Protein AF-A0A0F9Q110-F1 (afdb_monomer)

Secondary structure (DSSP, 8-state):
----PPP------TTS-GGGG---SB--HHHHHHTT-SEEEEEEEEEEEEEEEEETTEEEEEEEEEEB-TTSSB-SPBEE--SHHHHHHHHHHH--SSHHHHTT-EEEEEEEEETTEEEEEE-SSPPPP---

pLDDT: mean 81.23, std 16.57, range [41.16, 95.94]

Sequence (132 aa):
MNTNPEPKTRSLDESRSLDSLFPSRFLKADHLIAWKITDLTVTIAKLVEEEVQPRPNQMEWKTVIYFHARDNGIHPQGYLLSAKIDKDALKSATGAQTIAQLIGSRIIIQLDTFRGKAVLRIRPTPPPEEEK

Radius of gyration: 18.54 Å; Cα contacts (8 Å, |Δi|>4): 193; chains: 1; bounding box: 59×41×45 Å

Organism: NCBI:txid412755

Structure (mmCIF, N/CA/C/O backbone):
data_AF-A0A0F9Q110-F1
#
_entry.id   AF-A0A0F9Q110-F1
#
loop_
_atom_site.group_PDB
_atom_site.id
_atom_site.type_symbol
_atom_site.label_atom_id
_atom_site.label_alt_id
_atom_site.label_comp_id
_atom_site.label_asym_id
_atom_site.label_entity_id
_atom_site.label_seq_id
_atom_site.pdbx_PDB_ins_code
_atom_site.Cartn_x
_atom_site.Cartn_y
_atom_site.Cartn_z
_atom_site.occupancy
_atom_site.B_iso_or_equiv
_atom_site.auth_seq_id
_atom_site.auth_comp_id
_atom_site.auth_asym_id
_atom_site.auth_atom_id
_atom_site.pdbx_PDB_model_num
ATOM 1 N N . MET A 1 1 ? 46.578 -28.863 1.757 1.00 46.44 1 MET A N 1
ATOM 2 C CA . MET A 1 1 ? 46.246 -27.956 0.638 1.00 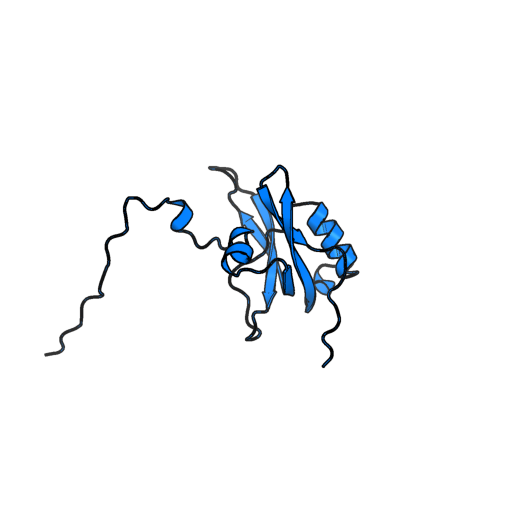46.44 1 MET A CA 1
ATOM 3 C C . MET A 1 1 ? 44.735 -27.805 0.627 1.00 46.44 1 MET A C 1
ATOM 5 O O . MET A 1 1 ? 44.050 -28.806 0.469 1.00 46.44 1 MET A O 1
ATOM 9 N N . ASN A 1 2 ? 44.231 -26.607 0.931 1.00 41.19 2 ASN A N 1
ATOM 10 C CA . ASN A 1 2 ? 42.798 -26.326 1.029 1.00 41.19 2 ASN A CA 1
ATOM 11 C C . ASN A 1 2 ? 42.169 -26.318 -0.368 1.00 41.19 2 ASN A C 1
ATOM 13 O O . ASN A 1 2 ? 42.509 -25.473 -1.191 1.00 41.19 2 ASN A O 1
ATOM 17 N N . THR A 1 3 ? 41.244 -27.238 -0.622 1.00 51.47 3 THR A N 1
ATOM 18 C CA . THR A 1 3 ? 40.323 -27.174 -1.758 1.00 51.47 3 THR A CA 1
ATOM 19 C C . THR A 1 3 ? 39.254 -26.138 -1.437 1.00 51.47 3 THR A C 1
ATOM 21 O O . THR A 1 3 ? 38.403 -26.378 -0.581 1.00 51.47 3 THR A O 1
ATOM 24 N N . ASN A 1 4 ? 39.305 -24.979 -2.089 1.00 52.47 4 ASN A N 1
ATOM 25 C CA . ASN A 1 4 ? 38.201 -24.026 -2.050 1.00 52.47 4 ASN A CA 1
ATOM 26 C C . ASN A 1 4 ? 37.108 -24.580 -2.985 1.00 52.47 4 ASN A C 1
ATOM 28 O O . ASN A 1 4 ? 37.393 -24.736 -4.174 1.00 52.47 4 ASN A O 1
ATOM 32 N N . PRO A 1 5 ? 35.912 -24.966 -2.505 1.00 55.75 5 PRO A N 1
ATOM 33 C CA . PRO A 1 5 ? 34.881 -25.471 -3.399 1.00 55.75 5 PRO A CA 1
ATOM 34 C C . PRO A 1 5 ? 34.371 -24.316 -4.265 1.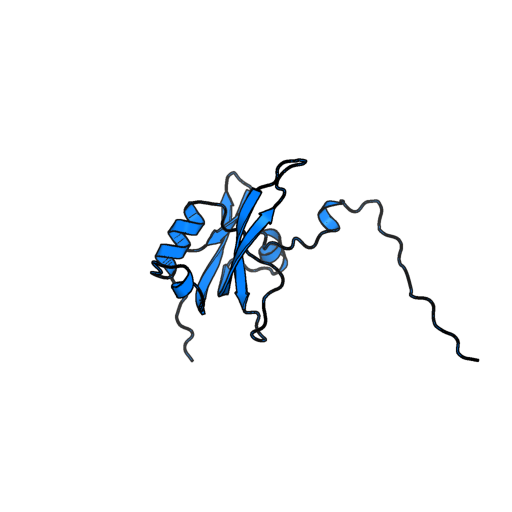00 55.75 5 PRO A C 1
ATOM 36 O O . PRO A 1 5 ? 33.905 -23.304 -3.740 1.00 55.75 5 PRO A O 1
ATOM 39 N N . GLU A 1 6 ? 34.471 -24.459 -5.587 1.00 62.44 6 GLU A N 1
ATOM 40 C CA . GLU A 1 6 ? 33.856 -23.513 -6.517 1.00 62.44 6 GLU A CA 1
ATOM 41 C C . GLU A 1 6 ? 32.347 -23.404 -6.237 1.00 62.44 6 GLU A C 1
ATOM 43 O O . GLU A 1 6 ? 31.685 -24.411 -5.940 1.00 62.44 6 GLU A O 1
ATOM 48 N N . PRO A 1 7 ? 31.773 -22.191 -6.311 1.00 45.31 7 PRO A N 1
ATOM 49 C CA . PRO A 1 7 ? 30.350 -22.006 -6.102 1.00 45.31 7 PRO A CA 1
ATOM 50 C C . 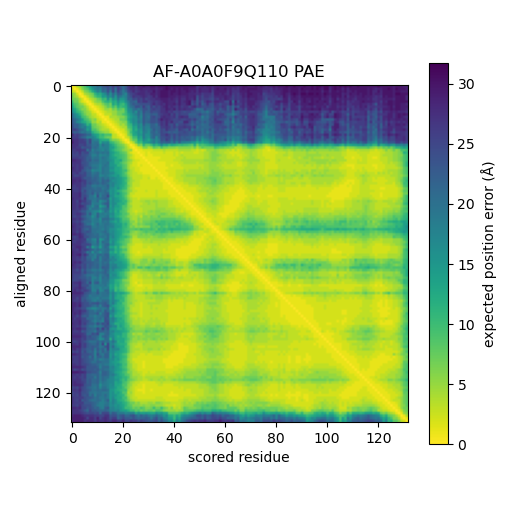PRO A 1 7 ? 29.574 -22.757 -7.188 1.00 45.31 7 PRO A C 1
ATOM 52 O O . PRO A 1 7 ? 29.752 -22.520 -8.380 1.00 45.31 7 PRO A O 1
ATOM 55 N N . LYS A 1 8 ? 28.679 -23.660 -6.775 1.00 46.94 8 LYS A N 1
ATOM 56 C CA . LYS A 1 8 ? 27.771 -24.353 -7.697 1.00 46.94 8 LYS A CA 1
ATOM 57 C C . LYS A 1 8 ? 26.873 -23.329 -8.392 1.00 46.94 8 LYS A C 1
ATOM 59 O O . LYS A 1 8 ? 26.002 -22.744 -7.750 1.00 46.94 8 LYS A O 1
ATOM 64 N N . THR A 1 9 ? 27.036 -23.159 -9.698 1.00 48.94 9 THR A N 1
ATOM 65 C CA . THR A 1 9 ? 26.105 -22.404 -10.542 1.00 48.94 9 THR A CA 1
ATOM 66 C C . THR A 1 9 ? 25.138 -23.358 -11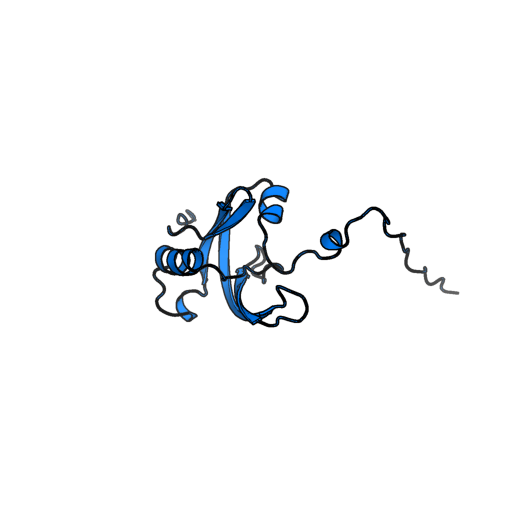.242 1.00 48.94 9 THR A C 1
ATOM 68 O O . THR A 1 9 ? 25.459 -24.510 -11.536 1.00 48.94 9 THR A O 1
ATOM 71 N N . ARG A 1 10 ? 23.902 -22.898 -11.460 1.00 46.69 10 ARG A N 1
ATOM 72 C CA . ARG A 1 10 ? 22.899 -23.590 -12.277 1.00 46.69 10 ARG A CA 1
ATOM 73 C C . ARG A 1 10 ? 22.555 -22.716 -13.470 1.00 46.69 10 ARG A C 1
ATOM 75 O O . ARG A 1 10 ? 22.388 -21.509 -13.308 1.00 46.69 10 ARG A O 1
ATOM 82 N N . SER A 1 11 ? 22.416 -23.344 -14.631 1.00 51.25 11 SER A N 1
ATOM 83 C CA . SER A 1 11 ? 21.921 -22.695 -15.840 1.00 51.25 11 SER A CA 1
ATOM 84 C C . SER A 1 11 ? 20.503 -22.179 -15.610 1.00 51.25 11 SER A C 1
ATOM 86 O O . SER A 1 11 ? 19.671 -22.867 -15.012 1.00 51.25 11 SER A O 1
ATOM 88 N N . LEU A 1 12 ? 20.247 -20.950 -16.050 1.00 49.09 12 LEU A N 1
ATOM 89 C CA . LEU A 1 12 ? 18.903 -20.390 -16.054 1.00 49.09 12 LEU A CA 1
ATOM 90 C C . LEU A 1 12 ? 18.093 -21.078 -17.156 1.00 49.09 12 LEU A C 1
ATOM 92 O O . LEU A 1 12 ? 18.602 -21.324 -18.243 1.00 49.09 12 LEU A O 1
ATOM 96 N N . ASP A 1 13 ? 16.844 -21.410 -16.846 1.00 59.03 13 ASP A N 1
ATOM 97 C CA . ASP A 1 13 ? 15.892 -21.947 -17.814 1.00 59.03 13 ASP A CA 1
ATOM 98 C C . ASP A 1 13 ? 15.533 -20.854 -18.830 1.00 59.03 13 ASP A C 1
ATOM 100 O O . ASP A 1 13 ? 14.966 -19.823 -18.466 1.00 59.03 13 ASP A O 1
ATOM 104 N N . GLU A 1 14 ? 15.892 -21.072 -20.095 1.00 58.72 14 GLU A N 1
ATOM 105 C CA . GLU A 1 14 ? 15.716 -20.115 -21.195 1.00 58.72 14 GLU A CA 1
ATOM 106 C C . GLU A 1 14 ? 14.243 -19.913 -21.588 1.00 58.72 14 GLU A C 1
ATOM 108 O O . GLU A 1 14 ? 13.905 -18.934 -22.251 1.00 58.72 14 GLU A O 1
ATOM 113 N N . SER A 1 15 ? 13.346 -20.801 -21.145 1.00 56.09 15 SER A N 1
ATOM 114 C CA . SER A 1 15 ? 11.897 -20.655 -21.336 1.00 56.09 15 SER A CA 1
ATOM 115 C C . SER A 1 15 ? 11.235 -19.750 -20.288 1.00 56.09 15 SER A C 1
ATOM 117 O O . SER A 1 15 ? 10.044 -19.435 -20.369 1.00 56.09 15 SER A O 1
ATOM 119 N N . ARG A 1 16 ? 12.001 -19.313 -19.283 1.00 44.22 16 ARG A N 1
ATOM 120 C CA . ARG A 1 16 ? 11.506 -18.525 -18.158 1.00 44.22 16 ARG A CA 1
ATOM 121 C C . ARG A 1 16 ? 11.362 -17.056 -18.567 1.00 44.22 16 ARG A C 1
ATOM 123 O O . ARG A 1 16 ? 12.329 -16.423 -18.979 1.00 44.22 16 ARG A O 1
ATOM 130 N N . SER A 1 17 ? 10.160 -16.490 -18.415 1.00 45.34 17 SER A N 1
ATOM 131 C CA . SER A 1 17 ? 9.918 -15.067 -18.710 1.00 45.34 17 SER A CA 1
ATOM 132 C C . SER A 1 17 ? 10.866 -14.165 -17.905 1.00 45.34 17 SER A C 1
ATOM 134 O O . SER A 1 17 ? 11.094 -14.417 -16.719 1.00 45.34 17 SER A O 1
ATOM 136 N N . LEU A 1 18 ? 11.360 -13.080 -18.511 1.00 47.84 18 LEU A N 1
ATOM 137 C CA . LEU A 1 18 ? 12.142 -12.040 -17.827 1.00 47.84 18 LEU A CA 1
ATOM 138 C C . LEU A 1 18 ? 11.377 -11.422 -16.639 1.00 47.84 18 LEU A C 1
ATOM 140 O O . LEU A 1 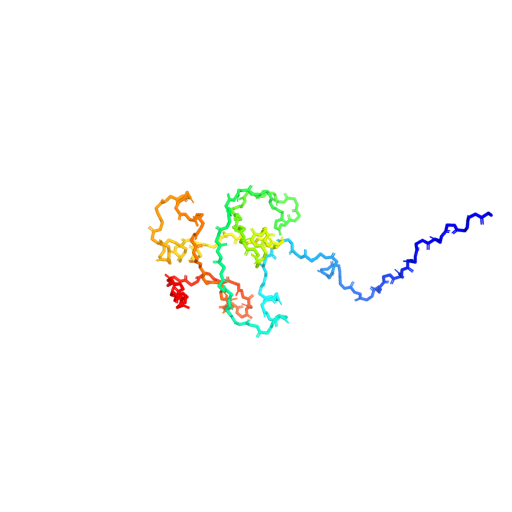18 ? 11.993 -11.022 -15.653 1.00 47.84 18 LEU A O 1
ATOM 144 N N . ASP A 1 19 ? 10.039 -11.434 -16.671 1.00 42.00 19 ASP A N 1
ATOM 145 C CA . ASP A 1 19 ? 9.187 -10.995 -15.554 1.00 42.00 19 ASP A CA 1
ATOM 146 C C . ASP A 1 19 ? 9.338 -11.879 -14.303 1.00 42.00 19 ASP A C 1
ATOM 148 O O . ASP A 1 19 ? 9.059 -11.446 -13.186 1.00 42.00 19 ASP A O 1
ATOM 152 N N . SER A 1 20 ? 9.825 -13.111 -14.481 1.00 44.53 20 SER A N 1
ATOM 153 C CA . SER A 1 20 ? 10.101 -14.080 -13.412 1.00 44.53 20 SER A CA 1
ATOM 154 C C . SER A 1 20 ? 11.451 -13.848 -12.718 1.00 44.53 20 SER A C 1
ATOM 156 O O . SER A 1 20 ? 11.745 -14.533 -11.737 1.00 44.53 20 SER A O 1
ATOM 158 N N . LEU A 1 21 ? 12.291 -12.935 -13.229 1.00 41.84 21 LEU A N 1
ATOM 159 C CA . LEU A 1 21 ? 13.620 -12.628 -12.677 1.00 41.84 21 LEU A CA 1
ATOM 160 C C . LEU A 1 21 ? 13.594 -11.545 -11.592 1.00 41.84 21 LEU A C 1
ATOM 162 O O . LEU A 1 21 ? 14.580 -11.379 -10.877 1.00 41.84 21 LEU A O 1
ATOM 166 N N . PHE A 1 22 ? 12.476 -10.839 -11.424 1.00 46.53 22 PHE A N 1
ATOM 167 C CA . PHE A 1 22 ? 12.331 -9.818 -10.394 1.00 46.53 22 PHE A CA 1
ATOM 168 C C . PHE A 1 22 ? 11.301 -10.283 -9.362 1.00 46.53 22 PHE A C 1
ATOM 170 O O . PHE A 1 22 ? 10.102 -10.229 -9.650 1.00 46.53 22 PHE A O 1
ATOM 177 N N . PRO A 1 23 ? 11.691 -10.681 -8.135 1.00 54.06 23 PRO A N 1
ATOM 178 C CA . PRO A 1 23 ? 10.746 -10.616 -7.033 1.00 54.06 23 PRO A CA 1
ATOM 179 C C . PRO A 1 23 ? 10.424 -9.131 -6.886 1.00 54.06 23 PRO A C 1
ATOM 181 O O . PRO A 1 23 ? 11.238 -8.352 -6.402 1.00 54.06 23 PRO A O 1
ATOM 184 N N . SER A 1 24 ? 9.293 -8.707 -7.446 1.00 64.56 24 SER A N 1
ATOM 185 C CA . SER A 1 24 ? 8.867 -7.315 -7.425 1.00 64.56 24 SER A CA 1
ATOM 186 C C . SER A 1 24 ? 9.075 -6.745 -6.027 1.00 64.56 24 SER A C 1
ATOM 188 O O . SER A 1 24 ? 8.495 -7.250 -5.066 1.00 64.56 24 SER A O 1
ATOM 190 N N . ARG A 1 25 ? 9.866 -5.669 -5.919 1.00 76.69 25 ARG A N 1
ATOM 191 C CA . ARG A 1 25 ? 10.047 -4.936 -4.654 1.00 76.69 25 ARG A CA 1
ATOM 192 C C . ARG A 1 25 ? 8.723 -4.428 -4.084 1.00 76.69 25 ARG A C 1
ATOM 194 O O . ARG A 1 25 ? 8.642 -4.056 -2.922 1.00 76.69 25 ARG A O 1
ATOM 201 N N . PHE A 1 26 ? 7.695 -4.373 -4.927 1.00 87.00 26 PHE A N 1
ATOM 202 C CA . PHE A 1 26 ? 6.351 -4.006 -4.539 1.00 87.00 26 PHE A CA 1
ATOM 203 C C . PHE A 1 26 ? 5.458 -5.215 -4.348 1.00 87.00 26 PHE A C 1
ATOM 205 O O . PHE A 1 26 ? 5.493 -6.158 -5.142 1.00 87.00 26 PHE A O 1
ATOM 212 N N . LEU A 1 27 ? 4.596 -5.128 -3.343 1.00 88.50 27 LEU A N 1
ATOM 213 C CA . LEU A 1 27 ? 3.508 -6.051 -3.108 1.00 88.50 27 LEU A CA 1
ATOM 214 C C . LEU A 1 27 ? 2.554 -6.018 -4.316 1.00 88.50 27 LEU A C 1
ATOM 216 O O . LEU A 1 27 ? 2.162 -4.950 -4.785 1.00 88.50 27 LEU A O 1
ATOM 220 N N . LYS A 1 28 ? 2.203 -7.196 -4.831 1.00 89.81 28 LYS A N 1
ATOM 221 C CA . LYS A 1 28 ? 1.332 -7.421 -5.987 1.00 89.81 28 LYS A CA 1
ATOM 222 C C . LYS A 1 28 ? 0.241 -8.419 -5.606 1.00 89.81 28 LYS A C 1
ATOM 224 O O . LYS A 1 28 ? 0.416 -9.180 -4.656 1.00 89.81 28 LYS A O 1
ATOM 229 N N . ALA A 1 29 ? -0.847 -8.438 -6.373 1.00 89.06 29 ALA A N 1
ATOM 230 C CA . ALA A 1 29 ? -1.937 -9.398 -6.193 1.00 89.06 29 ALA A CA 1
ATOM 231 C C . ALA A 1 29 ? -1.427 -10.851 -6.204 1.00 89.06 29 ALA A C 1
ATOM 233 O O . ALA A 1 29 ? -1.783 -11.641 -5.333 1.00 89.06 29 ALA A O 1
ATOM 234 N N . ASP A 1 30 ? -0.491 -11.159 -7.102 1.00 86.69 30 ASP A N 1
ATOM 235 C CA . ASP A 1 30 ? 0.104 -12.492 -7.227 1.00 86.69 30 ASP A CA 1
ATOM 236 C C . ASP A 1 30 ? 0.774 -12.988 -5.938 1.00 86.69 30 ASP A C 1
ATOM 238 O O . ASP A 1 30 ? 0.804 -14.193 -5.702 1.00 86.69 30 ASP A O 1
ATOM 242 N N . HIS A 1 31 ? 1.266 -12.093 -5.068 1.00 88.44 31 HIS A N 1
ATOM 243 C CA . HIS A 1 31 ? 1.826 -12.500 -3.777 1.00 88.44 31 HIS A CA 1
ATOM 244 C C . HIS A 1 31 ? 0.747 -13.092 -2.864 1.00 88.44 31 HIS A C 1
ATOM 246 O O . HIS A 1 31 ? 0.927 -14.191 -2.348 1.00 88.44 31 HIS A O 1
ATOM 252 N N . LEU A 1 32 ? -0.395 -12.412 -2.711 1.00 89.19 32 LEU A N 1
ATOM 253 C CA . LEU A 1 32 ? -1.507 -12.900 -1.886 1.00 89.19 32 LEU A CA 1
ATOM 254 C C . LEU A 1 32 ? -2.105 -14.188 -2.472 1.00 89.19 32 LEU A C 1
ATOM 256 O O . LEU A 1 32 ? -2.365 -15.138 -1.734 1.00 89.19 32 LEU A O 1
ATOM 260 N N . ILE A 1 33 ? -2.229 -14.258 -3.802 1.00 88.00 33 ILE A N 1
ATOM 261 C CA . ILE A 1 33 ? -2.680 -15.463 -4.513 1.00 88.00 33 ILE A CA 1
ATOM 262 C C . ILE A 1 33 ? -1.727 -16.638 -4.245 1.00 88.00 33 ILE A C 1
ATOM 264 O O . ILE A 1 33 ? -2.181 -17.726 -3.891 1.00 88.00 33 ILE A O 1
ATOM 268 N N . ALA A 1 34 ? -0.411 -16.427 -4.352 1.00 86.75 34 ALA A N 1
ATOM 269 C CA . ALA A 1 34 ? 0.593 -17.456 -4.077 1.00 86.75 34 ALA A CA 1
ATOM 270 C C . ALA A 1 34 ? 0.575 -17.914 -2.609 1.00 86.75 34 ALA A C 1
ATOM 272 O O . ALA A 1 34 ? 0.761 -19.098 -2.326 1.00 86.75 34 ALA A O 1
ATOM 273 N N . TRP A 1 35 ? 0.307 -16.995 -1.678 1.00 86.88 35 TRP A N 1
ATOM 274 C CA . TRP A 1 35 ? 0.137 -17.294 -0.254 1.00 86.88 35 TRP A CA 1
ATOM 275 C C . TRP A 1 35 ? -1.232 -17.891 0.091 1.00 86.88 35 TRP A C 1
ATOM 277 O O . TRP A 1 35 ? -1.440 -18.290 1.234 1.00 86.88 35 TRP A O 1
ATOM 287 N N . LYS A 1 36 ? -2.145 -17.996 -0.886 1.00 90.81 36 LYS A N 1
ATOM 288 C CA . LYS A 1 36 ? -3.520 -18.494 -0.728 1.00 90.81 36 LYS A CA 1
ATOM 289 C C . LYS A 1 36 ? -4.330 -17.712 0.313 1.00 90.81 36 LYS A C 1
ATOM 291 O O . LYS A 1 36 ? -5.123 -18.299 1.047 1.00 90.81 36 LYS A O 1
ATOM 296 N N . ILE A 1 37 ? -4.142 -16.394 0.367 1.00 90.06 37 ILE A N 1
ATOM 297 C CA . ILE A 1 37 ? -4.907 -15.489 1.234 1.00 90.06 37 ILE A CA 1
ATOM 298 C C . ILE A 1 37 ? -5.613 -14.418 0.399 1.00 90.06 37 ILE A C 1
ATOM 300 O O . ILE A 1 37 ? -5.116 -14.003 -0.646 1.00 90.06 37 ILE A O 1
ATOM 304 N N . THR A 1 38 ? -6.773 -13.961 0.864 1.00 92.75 38 THR A N 1
ATOM 305 C CA . THR A 1 38 ? -7.532 -12.864 0.239 1.00 92.75 38 THR A CA 1
ATOM 306 C C . THR A 1 38 ? -7.230 -11.518 0.868 1.00 92.75 38 THR A C 1
ATOM 308 O O . THR A 1 38 ? -7.291 -10.498 0.189 1.00 92.75 38 THR A O 1
ATOM 311 N N . ASP A 1 39 ? -6.869 -11.527 2.147 1.00 93.44 39 ASP A N 1
ATOM 312 C CA . ASP A 1 39 ? -6.669 -10.346 2.968 1.00 93.44 39 ASP A CA 1
ATOM 313 C C . ASP A 1 39 ? -5.363 -10.486 3.751 1.00 93.44 39 ASP A C 1
ATOM 315 O O . ASP A 1 39 ? -5.007 -11.563 4.234 1.00 93.44 39 ASP A O 1
ATOM 319 N N . LEU A 1 40 ? -4.652 -9.375 3.881 1.00 91.94 40 LEU A N 1
ATOM 320 C CA . LEU A 1 40 ? -3.406 -9.254 4.613 1.00 91.94 40 LEU A CA 1
ATOM 321 C C . LEU A 1 40 ? -3.513 -8.048 5.548 1.00 91.94 40 LEU A C 1
ATOM 323 O O . LEU A 1 40 ? -3.497 -6.898 5.105 1.00 91.94 40 LEU A O 1
ATOM 327 N N . THR A 1 41 ? -3.601 -8.314 6.847 1.00 93.50 41 THR A N 1
ATOM 328 C CA . THR A 1 41 ? -3.505 -7.273 7.873 1.00 93.50 41 THR A CA 1
ATOM 329 C C . THR A 1 41 ? -2.040 -6.937 8.115 1.00 93.50 41 THR A C 1
ATOM 331 O O . THR A 1 41 ? -1.229 -7.827 8.371 1.00 93.50 41 THR A O 1
ATOM 334 N N . VAL A 1 42 ? -1.698 -5.654 8.045 1.00 93.25 42 VAL A N 1
ATOM 335 C CA . VAL A 1 42 ? -0.328 -5.155 8.213 1.00 93.25 42 VAL A CA 1
ATOM 336 C C . VAL A 1 42 ? -0.301 -3.927 9.106 1.00 93.25 42 VAL A C 1
ATOM 338 O O . VAL A 1 42 ? -1.246 -3.139 9.121 1.00 93.25 42 VAL A O 1
ATOM 341 N N . THR A 1 43 ? 0.816 -3.731 9.800 1.00 94.94 43 THR A N 1
ATOM 342 C CA . THR A 1 43 ? 1.115 -2.494 10.529 1.00 94.94 43 THR A CA 1
ATOM 343 C C . THR A 1 43 ? 2.067 -1.648 9.700 1.00 94.94 43 THR A C 1
ATOM 345 O O . THR A 1 43 ? 3.102 -2.141 9.248 1.00 94.94 43 THR A O 1
ATOM 348 N N . ILE A 1 44 ? 1.736 -0.377 9.493 1.00 94.44 44 ILE A N 1
ATOM 349 C CA . ILE A 1 44 ? 2.563 0.553 8.723 1.00 94.44 44 ILE A CA 1
ATOM 350 C C . ILE A 1 44 ? 3.831 0.886 9.514 1.00 94.44 44 ILE A C 1
ATOM 352 O O . ILE A 1 44 ? 3.756 1.438 10.607 1.00 94.44 44 ILE A O 1
ATOM 356 N N . ALA A 1 45 ? 4.995 0.599 8.939 1.00 92.50 45 ALA A N 1
ATOM 357 C CA . ALA A 1 45 ? 6.293 0.921 9.528 1.00 92.50 45 ALA A CA 1
ATOM 358 C C . ALA A 1 45 ? 6.790 2.306 9.097 1.00 92.50 45 ALA A C 1
ATOM 360 O O . ALA A 1 45 ? 7.303 3.074 9.906 1.00 92.50 45 ALA A O 1
ATOM 361 N N . LYS A 1 46 ? 6.658 2.637 7.807 1.00 91.75 46 LYS A N 1
ATOM 362 C CA . LYS A 1 46 ? 7.048 3.944 7.259 1.00 91.75 46 LYS A CA 1
ATOM 363 C C . LYS A 1 46 ? 6.372 4.216 5.922 1.00 91.75 46 LYS A C 1
ATOM 365 O O . LYS A 1 46 ? 5.965 3.290 5.221 1.00 91.75 46 LYS A O 1
ATOM 370 N N . LEU A 1 47 ? 6.324 5.491 5.551 1.00 92.31 47 LEU A N 1
ATOM 371 C CA . LEU A 1 47 ? 5.953 5.950 4.218 1.00 92.31 47 LEU A CA 1
ATOM 372 C C . LEU A 1 47 ? 7.113 6.754 3.639 1.00 92.31 47 LEU A C 1
ATOM 374 O O . LEU A 1 47 ? 7.699 7.577 4.340 1.00 92.31 47 LEU A O 1
ATOM 378 N N . VAL A 1 48 ? 7.439 6.511 2.376 1.00 91.31 48 VAL A N 1
ATOM 379 C CA . VAL A 1 48 ? 8.509 7.215 1.658 1.00 91.31 48 VAL A CA 1
ATOM 380 C C . VAL A 1 48 ? 8.061 7.528 0.236 1.00 91.31 48 VAL A C 1
ATOM 382 O O . VAL A 1 48 ? 7.171 6.866 -0.297 1.00 91.31 48 VAL A O 1
ATOM 385 N N . GLU A 1 49 ? 8.667 8.534 -0.381 1.00 90.19 49 GLU A N 1
ATOM 386 C CA . GLU A 1 49 ? 8.575 8.722 -1.826 1.00 90.19 49 GLU A CA 1
ATOM 387 C C . GLU A 1 49 ? 9.754 8.031 -2.494 1.00 90.19 49 GLU A C 1
ATOM 389 O O . GLU A 1 49 ? 10.892 8.134 -2.039 1.00 90.19 49 GLU A O 1
ATOM 394 N N . GLU A 1 50 ? 9.473 7.310 -3.570 1.00 88.19 50 GLU A N 1
ATOM 395 C CA . GLU A 1 50 ? 10.485 6.601 -4.332 1.00 88.19 50 GLU A CA 1
ATOM 396 C C . GLU A 1 50 ? 10.315 6.847 -5.818 1.00 88.19 50 GLU A C 1
ATOM 398 O O . GLU A 1 50 ? 9.195 6.878 -6.336 1.00 88.19 50 GLU A O 1
ATOM 403 N N . GLU A 1 51 ? 11.445 6.963 -6.505 1.00 86.88 51 GLU A N 1
ATOM 404 C CA . GLU A 1 51 ? 11.475 6.972 -7.955 1.00 86.88 51 GLU A CA 1
ATOM 405 C C . GLU A 1 51 ? 11.117 5.575 -8.483 1.00 86.88 51 GLU A C 1
ATOM 407 O O . GLU A 1 51 ? 11.641 4.537 -8.057 1.00 86.88 51 GLU A O 1
ATOM 412 N N . VAL A 1 52 ? 10.157 5.543 -9.399 1.00 84.25 52 VAL A N 1
ATOM 413 C CA . VAL A 1 52 ? 9.723 4.344 -10.104 1.00 84.25 52 VAL A CA 1
ATOM 414 C C . VAL A 1 52 ? 9.696 4.612 -11.596 1.00 84.25 52 VAL A C 1
ATOM 416 O O . VAL A 1 52 ? 9.365 5.706 -12.050 1.00 84.25 52 VAL A O 1
ATOM 419 N N . GLN A 1 53 ? 9.980 3.563 -12.359 1.00 82.50 53 GLN A N 1
ATOM 420 C CA . GLN A 1 53 ? 9.935 3.594 -13.809 1.00 82.50 53 GLN A CA 1
ATOM 421 C C . GLN A 1 53 ? 8.797 2.692 -14.308 1.00 82.50 53 GLN A C 1
ATOM 423 O O . GLN A 1 53 ? 9.025 1.517 -14.596 1.00 82.50 53 GLN A O 1
ATOM 428 N N . PRO A 1 54 ? 7.542 3.181 -14.375 1.00 74.56 54 PRO A N 1
ATOM 429 C CA . PRO A 1 54 ? 6.420 2.366 -14.839 1.00 74.56 54 PRO A CA 1
ATOM 430 C C . PRO A 1 54 ? 6.502 2.034 -16.335 1.00 74.56 54 PRO A C 1
ATOM 432 O O . PRO A 1 54 ? 5.874 1.076 -16.784 1.00 74.56 54 PRO A O 1
ATOM 435 N N . ARG A 1 55 ? 7.233 2.840 -17.116 1.00 76.06 55 ARG A N 1
ATOM 436 C CA . ARG A 1 55 ? 7.454 2.649 -18.554 1.00 76.06 55 ARG A CA 1
ATOM 437 C C . ARG A 1 55 ? 8.894 3.006 -18.919 1.00 76.06 55 ARG A C 1
ATOM 439 O O . ARG A 1 55 ? 9.481 3.854 -18.241 1.00 76.06 55 ARG A O 1
ATOM 446 N N . PRO A 1 56 ? 9.448 2.434 -20.004 1.00 81.69 56 PRO A N 1
ATOM 447 C CA . PRO A 1 56 ? 10.753 2.845 -20.509 1.00 81.69 56 PRO A CA 1
ATOM 448 C C . PRO A 1 56 ? 10.818 4.369 -20.662 1.00 81.69 56 PRO A C 1
ATOM 450 O O . PRO A 1 56 ? 9.921 4.974 -21.244 1.00 81.69 56 PRO A O 1
ATOM 453 N N . ASN A 1 57 ? 11.869 4.977 -20.111 1.00 82.06 57 ASN A N 1
ATOM 454 C CA . ASN A 1 57 ? 12.140 6.422 -20.151 1.00 82.06 57 ASN A CA 1
ATOM 455 C C . ASN A 1 57 ? 11.119 7.334 -19.440 1.00 82.06 57 ASN A C 1
ATOM 457 O O . ASN A 1 57 ? 11.158 8.546 -19.633 1.00 82.06 57 ASN A O 1
ATOM 461 N N . GLN A 1 58 ? 10.236 6.790 -18.599 1.00 81.56 58 GLN A N 1
ATOM 462 C CA . GLN A 1 58 ? 9.318 7.580 -17.777 1.00 81.56 58 GLN A CA 1
ATOM 463 C C . GLN A 1 58 ? 9.640 7.363 -16.301 1.00 81.56 58 GLN A C 1
ATOM 465 O O . GLN A 1 58 ? 9.286 6.324 -15.751 1.00 81.56 58 GLN A O 1
ATOM 470 N N . MET A 1 59 ? 10.311 8.335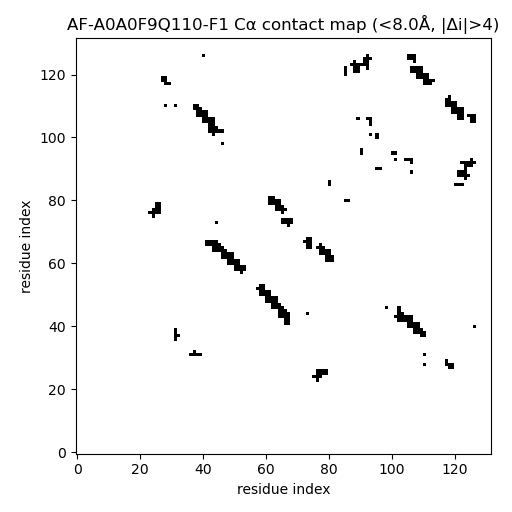 -15.679 1.00 84.44 59 MET A N 1
ATOM 471 C CA . MET A 1 59 ? 10.563 8.347 -14.236 1.00 84.44 59 MET A CA 1
ATOM 472 C C . MET A 1 59 ? 9.463 9.120 -13.516 1.00 84.44 59 MET A C 1
ATOM 474 O O . MET A 1 59 ? 9.076 10.210 -13.940 1.00 84.44 59 MET A O 1
ATOM 478 N N . GLU A 1 60 ? 8.956 8.558 -12.424 1.00 86.25 60 GLU A N 1
ATOM 479 C CA . GLU A 1 60 ? 7.950 9.195 -11.580 1.00 86.25 60 GLU A CA 1
ATOM 480 C C . GLU A 1 60 ? 8.250 8.950 -10.106 1.00 86.25 60 GLU A C 1
ATOM 482 O O . GLU A 1 60 ? 8.582 7.837 -9.711 1.00 86.25 60 GLU A O 1
ATOM 487 N N . TRP A 1 61 ? 8.040 9.964 -9.270 1.00 87.06 61 TRP A N 1
ATOM 488 C CA . TRP A 1 61 ? 8.038 9.793 -7.821 1.00 87.06 61 TRP A CA 1
ATOM 489 C C . TRP A 1 61 ? 6.677 9.269 -7.365 1.00 87.06 61 TRP A C 1
ATOM 491 O O . TRP A 1 61 ? 5.624 9.810 -7.727 1.00 87.06 61 TRP A O 1
ATOM 501 N N . LYS A 1 62 ? 6.678 8.186 -6.588 1.00 87.31 62 LYS A N 1
ATOM 502 C CA . LYS A 1 62 ? 5.470 7.585 -6.016 1.00 87.31 62 LYS A CA 1
ATOM 503 C C . LYS A 1 62 ? 5.634 7.358 -4.528 1.00 87.31 62 LYS A C 1
ATOM 505 O O . LYS A 1 62 ? 6.690 6.960 -4.055 1.00 87.31 62 LYS A O 1
ATOM 510 N N . THR A 1 63 ? 4.539 7.534 -3.803 1.00 90.06 63 THR A N 1
ATOM 511 C CA . THR A 1 63 ? 4.464 7.178 -2.389 1.00 90.06 63 THR A CA 1
ATOM 512 C C . THR A 1 63 ? 4.411 5.659 -2.226 1.00 90.06 63 THR A C 1
ATOM 514 O O . THR A 1 63 ? 3.592 4.983 -2.858 1.00 90.06 63 THR A O 1
ATOM 517 N N . VAL A 1 64 ? 5.253 5.130 -1.345 1.00 92.00 64 VAL A N 1
ATOM 518 C CA . VAL A 1 64 ? 5.361 3.710 -1.008 1.00 92.00 64 VAL A CA 1
ATOM 519 C C . VAL A 1 64 ? 5.155 3.538 0.493 1.00 92.00 64 VAL A C 1
ATOM 521 O O . VAL A 1 64 ? 5.746 4.260 1.297 1.00 92.00 64 VAL A O 1
ATOM 524 N N . ILE A 1 65 ? 4.320 2.572 0.870 1.00 94.00 65 ILE A N 1
ATOM 525 C CA . ILE A 1 65 ? 4.079 2.187 2.262 1.00 94.00 65 ILE A CA 1
ATOM 526 C C . I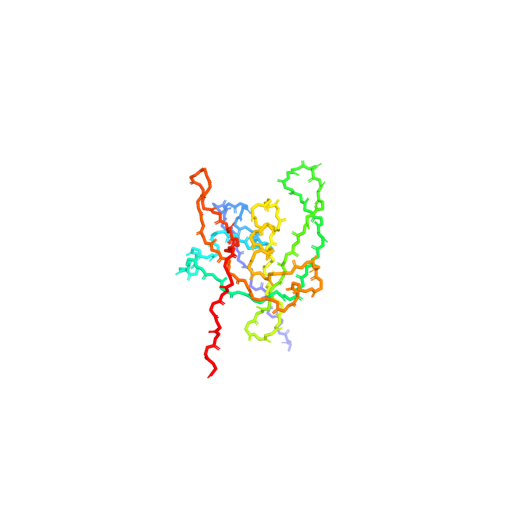LE A 1 65 ? 4.877 0.918 2.560 1.00 94.00 65 ILE A C 1
ATOM 528 O O . ILE A 1 65 ? 4.746 -0.074 1.847 1.00 94.00 65 ILE A O 1
ATOM 532 N N . TYR A 1 66 ? 5.679 0.938 3.618 1.00 93.88 66 TYR A N 1
ATOM 533 C CA . TYR A 1 66 ? 6.362 -0.241 4.144 1.00 93.88 66 TYR A CA 1
ATOM 534 C C . TYR A 1 66 ? 5.699 -0.715 5.429 1.00 93.88 66 TYR A C 1
ATOM 536 O O . TYR A 1 66 ? 5.149 0.085 6.189 1.00 93.88 66 TYR A O 1
ATOM 544 N N . PHE A 1 67 ? 5.801 -2.015 5.685 1.00 94.19 67 PHE A N 1
ATO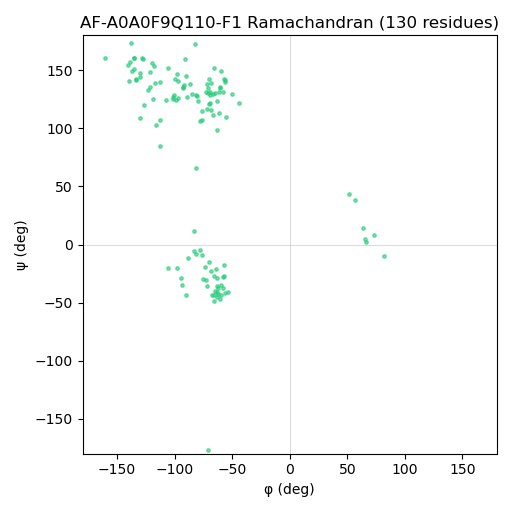M 545 C CA . PHE A 1 67 ? 5.101 -2.689 6.773 1.00 94.19 67 PHE A CA 1
ATOM 546 C C . PHE A 1 67 ? 6.066 -3.337 7.750 1.00 94.19 67 PHE A C 1
ATOM 548 O O . PHE A 1 67 ? 7.179 -3.698 7.363 1.00 94.19 67 PHE A O 1
ATOM 555 N N . HIS A 1 68 ? 5.618 -3.539 8.985 1.00 91.50 68 HIS A N 1
ATOM 556 C CA . HIS A 1 68 ? 6.309 -4.428 9.907 1.00 91.50 68 HIS A CA 1
ATOM 557 C C . HIS A 1 68 ? 6.126 -5.889 9.480 1.00 91.50 68 HIS A C 1
ATOM 559 O O . HIS A 1 68 ? 5.026 -6.326 9.137 1.00 91.50 68 HIS A O 1
ATOM 565 N N . ALA A 1 69 ? 7.221 -6.637 9.504 1.00 85.56 69 ALA A N 1
ATOM 566 C CA . ALA A 1 69 ? 7.233 -8.087 9.455 1.00 85.56 69 ALA A CA 1
ATOM 567 C C . ALA A 1 69 ? 6.971 -8.670 10.858 1.00 85.56 69 ALA A C 1
ATOM 569 O O . ALA A 1 69 ? 6.908 -7.948 11.854 1.00 85.56 69 ALA A O 1
ATOM 570 N N . ARG A 1 70 ? 6.804 -9.996 10.947 1.00 80.06 70 ARG A N 1
ATOM 571 C CA . ARG A 1 70 ? 6.499 -10.691 12.216 1.00 80.06 70 ARG A CA 1
ATOM 572 C C . ARG A 1 70 ? 7.600 -10.558 13.269 1.00 80.06 70 ARG A C 1
ATOM 574 O O . ARG A 1 70 ? 7.310 -10.591 14.455 1.00 80.06 70 ARG A O 1
ATOM 581 N N . ASP A 1 71 ? 8.844 -10.414 12.833 1.00 82.38 71 ASP A N 1
ATOM 582 C CA . ASP A 1 71 ? 10.019 -10.169 13.673 1.00 82.38 71 ASP A CA 1
ATOM 583 C C . ASP A 1 71 ? 10.188 -8.683 14.038 1.00 82.38 71 ASP A C 1
ATOM 585 O O . ASP A 1 71 ? 11.234 -8.276 14.537 1.00 82.38 71 ASP A O 1
ATOM 589 N N . ASN A 1 72 ? 9.162 -7.866 13.777 1.00 78.00 72 ASN A N 1
ATOM 590 C CA . ASN A 1 72 ? 9.157 -6.417 13.939 1.00 78.00 72 ASN A CA 1
ATOM 591 C C . ASN A 1 72 ? 10.107 -5.662 12.980 1.00 78.00 72 ASN A C 1
ATOM 593 O O . ASN A 1 72 ? 10.166 -4.430 13.023 1.00 78.00 72 ASN A O 1
ATOM 597 N N . GLY A 1 73 ? 10.804 -6.371 12.081 1.00 82.62 73 GLY A N 1
ATOM 598 C CA . GLY A 1 73 ? 11.598 -5.798 10.995 1.00 82.62 73 GLY A CA 1
ATOM 599 C C . GLY A 1 73 ? 10.729 -5.184 9.894 1.00 82.62 73 GLY A C 1
ATOM 600 O O . GLY A 1 73 ? 9.506 -5.155 9.995 1.00 82.62 73 GLY A O 1
ATOM 601 N N . ILE A 1 74 ? 11.341 -4.680 8.819 1.00 85.62 74 ILE A N 1
ATOM 602 C CA . ILE A 1 74 ? 10.593 -4.167 7.659 1.00 85.62 74 ILE A CA 1
ATOM 603 C C . ILE A 1 74 ? 10.342 -5.309 6.677 1.00 85.62 74 ILE A C 1
ATOM 605 O O . ILE A 1 74 ? 11.277 -5.972 6.230 1.00 85.62 74 ILE A O 1
ATOM 609 N N . HIS A 1 75 ? 9.079 -5.505 6.305 1.00 86.00 75 HIS A N 1
ATOM 610 C CA . HIS A 1 75 ? 8.702 -6.451 5.267 1.00 86.00 75 HIS A CA 1
ATOM 611 C C . HIS A 1 75 ? 9.360 -6.068 3.928 1.00 86.00 75 HIS A C 1
ATOM 613 O O . HIS A 1 75 ? 9.316 -4.894 3.545 1.00 86.00 75 HIS A O 1
ATOM 619 N N . PRO A 1 76 ? 9.950 -7.026 3.187 1.00 84.12 76 PRO A N 1
ATOM 620 C CA . PRO A 1 76 ? 10.772 -6.716 2.018 1.00 84.12 76 PRO A CA 1
ATOM 621 C C . PRO A 1 76 ? 9.983 -6.085 0.866 1.00 84.12 76 PRO A C 1
ATOM 623 O O . PRO A 1 76 ? 10.560 -5.335 0.081 1.00 84.12 76 PRO A O 1
ATOM 626 N N . GLN A 1 77 ? 8.680 -6.369 0.753 1.00 89.12 77 GLN A N 1
ATOM 627 C CA . GLN A 1 77 ? 7.826 -5.733 -0.250 1.00 89.12 77 GLN A CA 1
ATOM 628 C C . GLN A 1 77 ? 7.042 -4.539 0.305 1.00 89.12 77 GLN A C 1
ATOM 630 O O . GLN A 1 77 ? 6.281 -4.691 1.264 1.00 89.12 77 GLN A O 1
ATOM 635 N N . GLY A 1 78 ? 7.163 -3.386 -0.361 1.00 89.94 78 GLY A N 1
ATOM 636 C CA . GLY A 1 78 ? 6.361 -2.185 -0.099 1.00 89.94 78 GLY A CA 1
ATOM 637 C C . GLY A 1 78 ? 5.082 -2.122 -0.943 1.00 89.94 78 GLY A C 1
ATOM 638 O O . GLY A 1 78 ? 4.975 -2.757 -1.985 1.00 89.94 78 GLY A O 1
ATOM 639 N N . TYR A 1 79 ? 4.093 -1.337 -0.534 1.00 92.75 79 TYR A N 1
ATOM 640 C CA . TYR A 1 79 ? 2.859 -1.109 -1.290 1.00 92.75 79 TYR A CA 1
ATOM 641 C C . TYR A 1 79 ? 2.895 0.239 -2.007 1.00 92.75 79 TYR A C 1
ATOM 643 O O . TYR A 1 79 ? 3.076 1.280 -1.376 1.00 92.75 79 TYR A O 1
ATOM 651 N N . LEU A 1 80 ? 2.686 0.231 -3.325 1.00 92.12 80 LEU A N 1
ATOM 652 C CA . LEU A 1 80 ? 2.655 1.445 -4.138 1.00 92.12 80 LEU A CA 1
ATOM 653 C C . LEU A 1 80 ? 1.307 2.170 -3.980 1.00 92.12 80 LEU A C 1
ATOM 655 O O . LEU A 1 80 ? 0.302 1.771 -4.573 1.00 92.12 80 LEU A O 1
ATOM 659 N N . LEU A 1 81 ? 1.289 3.286 -3.250 1.00 90.25 81 LEU A N 1
ATOM 660 C CA . LEU A 1 81 ? 0.085 4.084 -3.000 1.00 90.25 81 LEU A CA 1
ATOM 661 C C . LEU A 1 81 ? -0.224 5.025 -4.178 1.00 90.25 81 LEU A C 1
ATOM 663 O O . LEU A 1 81 ? -0.138 6.253 -4.095 1.00 90.25 81 LEU A O 1
ATOM 667 N N . SER A 1 82 ? -0.564 4.428 -5.318 1.00 83.31 82 SER A N 1
ATOM 668 C CA . SER A 1 82 ? -0.774 5.144 -6.581 1.00 83.31 82 SER A CA 1
ATOM 669 C C . SER A 1 82 ? -2.231 5.539 -6.827 1.00 83.31 82 SER A C 1
ATOM 671 O O . SER A 1 82 ? -2.492 6.604 -7.388 1.00 83.31 82 SER A O 1
ATOM 673 N N . ALA A 1 83 ? -3.189 4.715 -6.402 1.00 87.06 83 ALA A N 1
ATOM 674 C CA . ALA A 1 83 ? -4.595 4.935 -6.701 1.00 87.06 83 ALA A CA 1
ATOM 675 C C . ALA A 1 83 ? -5.254 5.866 -5.674 1.00 87.06 83 ALA A C 1
ATOM 677 O O . ALA A 1 83 ? -5.061 5.723 -4.468 1.00 87.06 83 ALA A O 1
ATOM 678 N N . LYS A 1 84 ? -6.090 6.798 -6.153 1.00 89.31 84 LYS A N 1
ATOM 679 C CA . LYS A 1 84 ? -6.861 7.707 -5.287 1.00 89.31 84 LYS A CA 1
ATOM 680 C C . LYS A 1 84 ? -7.723 6.939 -4.277 1.00 89.31 84 LYS A C 1
ATOM 682 O O . LYS A 1 84 ? -7.732 7.303 -3.110 1.00 89.31 84 LYS A O 1
ATOM 687 N N . ILE A 1 85 ? -8.371 5.858 -4.717 1.00 91.69 85 ILE A N 1
ATOM 688 C CA . ILE A 1 85 ? -9.211 5.013 -3.857 1.00 91.69 85 ILE A CA 1
ATOM 689 C C . ILE A 1 85 ? -8.438 4.446 -2.661 1.00 91.69 85 ILE A C 1
ATOM 691 O O . ILE A 1 85 ? -8.967 4.427 -1.559 1.00 91.69 85 ILE A O 1
ATOM 695 N N . ASP A 1 86 ? -7.169 4.077 -2.845 1.00 92.00 86 ASP A N 1
ATOM 696 C CA . ASP A 1 86 ? -6.348 3.542 -1.759 1.00 92.00 86 ASP A CA 1
ATOM 697 C C . ASP A 1 86 ? -5.968 4.647 -0.765 1.00 92.00 86 ASP A C 1
ATOM 699 O O . ASP A 1 86 ? -5.929 4.407 0.436 1.00 92.00 86 ASP A O 1
ATOM 703 N N . LYS A 1 87 ? -5.726 5.877 -1.245 1.00 91.25 87 LYS A N 1
ATOM 704 C CA . LYS A 1 87 ? -5.467 7.043 -0.381 1.00 91.25 87 LYS A CA 1
ATOM 705 C C . LYS A 1 87 ? -6.693 7.405 0.453 1.00 91.25 87 LYS A C 1
ATOM 707 O O . LYS A 1 87 ? -6.557 7.701 1.638 1.00 91.25 87 LYS A O 1
ATOM 712 N N . ASP A 1 88 ? -7.869 7.393 -0.168 1.00 92.44 88 ASP A N 1
ATOM 713 C CA . ASP A 1 88 ? -9.133 7.694 0.503 1.00 92.44 88 ASP A CA 1
ATOM 714 C C . ASP A 1 88 ? -9.468 6.580 1.519 1.00 92.44 88 ASP A C 1
ATOM 716 O O . ASP A 1 88 ? -9.763 6.878 2.674 1.00 92.44 88 ASP A O 1
ATOM 720 N N . ALA A 1 89 ? -9.286 5.306 1.149 1.00 94.06 89 ALA A N 1
ATOM 721 C CA . ALA A 1 89 ? -9.459 4.166 2.049 1.00 94.06 89 ALA A CA 1
ATOM 722 C C . ALA A 1 89 ? -8.471 4.178 3.224 1.00 94.06 89 ALA A C 1
ATOM 724 O O . ALA A 1 89 ? -8.869 3.921 4.354 1.00 94.06 89 ALA A O 1
ATOM 725 N N . LEU A 1 90 ? -7.205 4.532 2.986 1.00 93.25 90 LEU A N 1
ATOM 726 C CA . LEU A 1 90 ? -6.196 4.658 4.037 1.00 93.25 90 LEU A CA 1
ATOM 727 C C . LEU A 1 90 ? -6.604 5.697 5.090 1.00 93.25 90 LEU A C 1
ATOM 729 O O . LEU A 1 90 ? -6.493 5.433 6.286 1.00 93.25 90 LEU A O 1
ATOM 733 N N . LYS A 1 91 ? -7.122 6.854 4.658 1.00 92.69 91 LYS A N 1
ATOM 734 C CA . LYS A 1 91 ? -7.663 7.876 5.568 1.00 92.69 91 LYS A CA 1
ATOM 735 C C . LYS A 1 91 ? -8.876 7.364 6.338 1.00 92.69 91 LYS A C 1
ATOM 737 O O . LYS A 1 91 ? -8.936 7.555 7.547 1.00 92.69 91 LYS A O 1
ATOM 742 N N . SER A 1 92 ? -9.816 6.701 5.664 1.00 92.81 92 SER A N 1
ATOM 743 C CA . SER A 1 92 ? -11.006 6.140 6.313 1.00 92.81 92 SER A CA 1
ATOM 744 C C . SER A 1 92 ? -10.662 5.067 7.348 1.00 92.81 92 SER A C 1
ATOM 746 O O . SER A 1 92 ? -11.218 5.086 8.440 1.00 92.81 92 SER A O 1
ATOM 748 N N . ALA A 1 93 ? -9.715 4.179 7.036 1.00 92.94 93 ALA A N 1
ATOM 749 C CA . ALA A 1 93 ? -9.358 3.058 7.899 1.00 92.94 93 ALA A CA 1
ATOM 750 C C . ALA A 1 93 ? -8.571 3.483 9.141 1.00 92.94 93 ALA A C 1
ATOM 752 O O . ALA A 1 93 ? -8.655 2.826 10.171 1.00 92.94 93 ALA A O 1
ATOM 753 N N . THR A 1 94 ? -7.789 4.560 9.041 1.00 92.94 94 THR A N 1
ATOM 754 C CA . THR A 1 94 ? -6.882 4.994 10.116 1.00 92.94 94 THR A CA 1
ATOM 755 C C . THR A 1 94 ? -7.375 6.228 10.866 1.00 92.94 94 THR A C 1
ATOM 757 O O . THR A 1 94 ? -6.894 6.508 11.959 1.00 92.94 94 THR A O 1
ATOM 760 N N . GLY A 1 95 ? -8.280 7.017 10.278 1.00 90.69 95 GLY A N 1
ATOM 761 C CA . GLY A 1 95 ? -8.631 8.350 10.779 1.00 90.69 95 GLY A CA 1
ATOM 762 C C . GLY A 1 95 ? -7.482 9.366 10.704 1.00 90.69 95 GLY A C 1
ATOM 763 O O . GLY A 1 95 ? -7.629 10.492 11.180 1.00 90.69 95 GLY A O 1
ATOM 764 N N . ALA A 1 96 ? -6.338 8.997 10.116 1.00 88.38 96 ALA A N 1
ATOM 765 C CA . ALA A 1 96 ? -5.146 9.827 10.096 1.00 88.38 96 ALA A CA 1
ATOM 766 C C . ALA A 1 96 ? -5.334 11.063 9.206 1.00 88.38 96 ALA A C 1
ATOM 768 O O . ALA A 1 96 ? -5.731 10.981 8.040 1.00 88.38 96 ALA A O 1
ATOM 769 N N . GLN A 1 97 ? -4.975 12.223 9.751 1.00 85.50 97 GLN A N 1
ATOM 770 C CA . GLN A 1 97 ? -4.918 13.492 9.028 1.00 85.50 97 GLN A CA 1
ATOM 771 C C . GLN A 1 97 ? -3.500 13.831 8.564 1.00 85.50 97 GLN A C 1
ATOM 773 O O . GLN A 1 97 ? -3.326 14.620 7.635 1.00 85.50 97 GLN A O 1
ATOM 778 N N . THR A 1 98 ? -2.485 13.222 9.180 1.00 85.31 98 THR A N 1
ATOM 779 C CA . THR A 1 98 ? -1.072 13.442 8.853 1.00 85.31 98 THR A CA 1
ATOM 780 C C . THR A 1 98 ? -0.342 12.128 8.581 1.00 85.31 98 THR A C 1
ATOM 782 O O . THR A 1 98 ? -0.764 11.060 9.017 1.00 85.31 98 THR A O 1
ATOM 785 N N . ILE A 1 99 ? 0.796 12.203 7.881 1.00 83.75 99 ILE A N 1
ATOM 786 C CA . ILE A 1 99 ? 1.645 11.029 7.608 1.00 83.75 99 ILE A CA 1
ATOM 787 C C . ILE A 1 99 ? 2.184 10.422 8.909 1.00 83.75 99 ILE A C 1
ATOM 789 O O . ILE A 1 99 ? 2.242 9.204 9.034 1.00 83.75 99 ILE A O 1
ATOM 793 N N . ALA A 1 100 ? 2.532 11.257 9.892 1.00 79.94 100 ALA A N 1
ATOM 794 C CA . ALA A 1 100 ? 3.037 10.789 11.181 1.00 79.94 100 ALA A CA 1
ATOM 795 C C . ALA A 1 100 ? 2.023 9.891 11.911 1.00 79.94 100 ALA A C 1
ATOM 797 O O . ALA A 1 100 ? 2.417 8.920 12.544 1.00 79.94 100 ALA A O 1
ATOM 798 N N . GLN A 1 101 ? 0.724 10.172 11.764 1.00 84.12 101 GLN A N 1
ATOM 799 C CA . GLN A 1 101 ? -0.355 9.371 12.352 1.00 84.12 101 GLN A CA 1
ATOM 800 C C . GLN A 1 101 ? -0.575 8.029 11.637 1.00 84.12 101 GLN A C 1
ATOM 802 O O . GLN A 1 101 ? -1.168 7.121 12.210 1.00 84.12 101 GLN A O 1
ATOM 807 N N . LEU A 1 102 ? -0.100 7.879 10.395 1.00 89.38 102 LEU A N 1
ATOM 808 C CA . LEU A 1 102 ? -0.188 6.608 9.673 1.00 89.38 102 LEU A CA 1
ATOM 809 C C . LEU A 1 102 ? 0.827 5.585 10.188 1.00 89.38 102 LEU A C 1
ATOM 811 O O . LEU A 1 102 ? 0.566 4.389 10.114 1.00 89.38 102 LEU A O 1
ATOM 815 N N . ILE A 1 103 ? 1.977 6.027 10.697 1.00 92.25 103 ILE A N 1
ATOM 816 C CA . ILE A 1 103 ? 3.007 5.127 11.224 1.00 92.25 103 ILE A CA 1
ATOM 817 C C . ILE A 1 103 ? 2.466 4.429 12.479 1.00 92.25 103 ILE A C 1
ATOM 819 O O . ILE A 1 103 ? 1.923 5.070 13.373 1.00 92.25 103 ILE A O 1
ATOM 823 N N . GLY A 1 104 ? 2.586 3.103 12.527 1.00 91.19 104 GLY A N 1
ATOM 824 C CA . GLY A 1 104 ? 2.024 2.257 13.581 1.00 91.19 104 GLY A CA 1
ATOM 825 C C . GLY A 1 104 ? 0.543 1.909 13.397 1.00 91.19 104 GLY A C 1
ATOM 826 O O . GLY A 1 104 ? 0.045 1.022 14.089 1.00 91.19 104 GLY A O 1
ATOM 827 N N . SER A 1 105 ? -0.163 2.537 12.451 1.00 93.12 105 SER A N 1
ATOM 828 C CA . SER A 1 105 ? -1.553 2.181 12.156 1.00 93.12 105 SER A CA 1
ATOM 829 C C . SER A 1 105 ? -1.641 0.814 11.475 1.00 93.12 105 SER A C 1
ATOM 831 O O . SER A 1 105 ? -0.812 0.466 10.627 1.00 93.12 105 SER A O 1
ATOM 833 N N . ARG A 1 106 ? -2.679 0.046 11.820 1.00 94.31 106 ARG A N 1
ATOM 834 C CA . ARG A 1 106 ? -2.998 -1.231 11.170 1.00 94.31 106 ARG A CA 1
ATOM 835 C C . ARG A 1 106 ? -3.976 -0.998 10.023 1.00 94.31 106 ARG A C 1
ATOM 837 O O . ARG A 1 106 ? -4.946 -0.261 10.170 1.00 94.31 106 ARG A O 1
ATOM 844 N N . ILE A 1 107 ? -3.741 -1.656 8.894 1.00 95.19 107 ILE A N 1
ATOM 845 C CA . ILE A 1 107 ? -4.624 -1.631 7.723 1.00 95.19 107 ILE A CA 1
ATOM 846 C C . ILE A 1 107 ? -4.813 -3.043 7.176 1.00 95.19 107 ILE A C 1
ATOM 848 O O . ILE A 1 107 ? -3.994 -3.927 7.427 1.00 95.19 107 ILE A O 1
ATOM 852 N N . ILE A 1 108 ? -5.873 -3.242 6.393 1.00 95.50 108 ILE A N 1
ATOM 853 C CA . ILE A 1 108 ? -6.090 -4.481 5.643 1.00 95.50 108 ILE A CA 1
ATOM 854 C C . ILE A 1 108 ? -5.843 -4.203 4.164 1.00 95.50 108 ILE A C 1
ATOM 856 O O . ILE A 1 108 ? -6.477 -3.324 3.576 1.00 95.50 108 ILE A O 1
ATOM 860 N N . ILE A 1 109 ? -4.940 -4.974 3.568 1.00 95.12 109 ILE A N 1
ATOM 861 C CA . ILE A 1 109 ? -4.733 -5.038 2.123 1.00 95.12 109 ILE A CA 1
ATOM 862 C C . ILE A 1 109 ? -5.477 -6.265 1.612 1.00 95.12 109 ILE A C 1
ATOM 864 O O . ILE A 1 109 ? -5.216 -7.369 2.072 1.00 95.12 109 ILE A O 1
ATOM 868 N N . GLN A 1 110 ? -6.377 -6.083 0.657 1.00 95.69 110 GLN A N 1
ATOM 869 C CA . GLN A 1 110 ? -7.190 -7.156 0.096 1.00 95.69 110 GLN A CA 1
ATOM 870 C C . GLN A 1 110 ? -6.928 -7.346 -1.396 1.00 95.69 110 GLN A C 1
ATOM 872 O O . GLN A 1 110 ? -6.563 -6.402 -2.108 1.00 95.69 110 GLN A O 1
ATOM 877 N N . LEU A 1 111 ? -7.166 -8.567 -1.867 1.00 94.06 111 LEU A N 1
ATOM 878 C CA . LEU A 1 111 ? -7.363 -8.859 -3.278 1.00 94.06 111 LEU A CA 1
ATOM 879 C C . LEU A 1 111 ? -8.714 -8.309 -3.734 1.00 94.06 111 LEU A C 1
ATOM 881 O O . LEU A 1 111 ? -9.748 -8.560 -3.121 1.00 94.06 111 LEU A O 1
ATOM 885 N N . ASP A 1 112 ? -8.692 -7.580 -4.840 1.00 93.88 112 ASP A N 1
ATOM 886 C CA . ASP A 1 112 ? -9.873 -7.054 -5.515 1.00 93.88 112 ASP A CA 1
ATOM 887 C C . ASP A 1 112 ? -9.713 -7.226 -7.035 1.00 93.88 112 ASP A C 1
ATOM 889 O O . ASP A 1 112 ? -8.657 -7.632 -7.529 1.00 93.88 112 ASP A O 1
ATOM 893 N N . THR A 1 113 ? -10.753 -6.916 -7.802 1.00 92.88 113 THR A N 1
ATOM 894 C CA . THR A 1 113 ? -10.743 -6.990 -9.263 1.00 92.88 113 THR A CA 1
ATOM 895 C C . THR A 1 113 ? -10.991 -5.619 -9.878 1.00 92.88 113 THR A C 1
ATOM 897 O O . THR A 1 113 ? -12.012 -4.980 -9.646 1.00 92.88 113 THR A O 1
ATOM 900 N N . PHE A 1 114 ? -10.089 -5.182 -10.756 1.00 89.00 114 PHE A N 1
ATOM 901 C CA . PHE A 1 114 ? -10.264 -3.968 -11.547 1.00 89.00 114 PHE A CA 1
ATOM 902 C C . PHE A 1 114 ? -10.077 -4.269 -13.032 1.00 89.00 114 PHE A C 1
ATOM 904 O O . PHE A 1 114 ? -9.013 -4.716 -13.457 1.00 89.00 114 PHE A O 1
ATOM 911 N N . ARG A 1 115 ? -11.121 -4.018 -13.837 1.00 91.00 115 ARG A N 1
ATOM 912 C CA . ARG A 1 115 ? -11.138 -4.299 -15.289 1.00 91.00 115 ARG A CA 1
ATOM 913 C C . ARG A 1 115 ? -10.723 -5.744 -15.624 1.00 91.00 115 ARG A C 1
ATOM 915 O O . ARG A 1 115 ? -9.924 -5.968 -16.529 1.00 91.00 115 ARG A O 1
ATOM 922 N N . GLY A 1 116 ? -11.229 -6.709 -14.853 1.00 89.00 116 GLY A N 1
ATOM 923 C CA . GLY A 1 116 ? -10.941 -8.137 -15.032 1.00 89.00 116 GLY A CA 1
ATOM 924 C C . GLY A 1 116 ? -9.539 -8.580 -14.598 1.00 89.00 116 GLY A C 1
ATOM 925 O O . GLY A 1 116 ? -9.168 -9.720 -14.854 1.00 89.00 116 GLY A O 1
ATOM 926 N N . LYS A 1 117 ? -8.751 -7.707 -13.955 1.00 89.56 117 LYS A N 1
ATOM 927 C CA . LYS A 1 117 ? -7.424 -8.037 -13.418 1.00 89.56 117 LYS A CA 1
ATOM 928 C C . LYS A 1 117 ? -7.432 -7.995 -11.897 1.00 89.56 117 LYS A C 1
ATOM 930 O O . LYS A 1 117 ? -8.009 -7.074 -11.319 1.00 89.56 117 LYS A O 1
ATOM 935 N N . ALA A 1 118 ? -6.751 -8.954 -11.274 1.00 89.94 118 ALA A N 1
ATOM 936 C CA . ALA A 1 118 ? -6.520 -8.939 -9.837 1.00 89.94 118 ALA A CA 1
ATOM 937 C C . ALA A 1 118 ? -5.629 -7.746 -9.465 1.00 89.94 118 ALA A C 1
ATOM 939 O O . ALA A 1 118 ? -4.587 -7.505 -10.082 1.00 89.94 118 ALA A O 1
ATOM 940 N N . VAL A 1 119 ? -6.052 -6.984 -8.465 1.00 92.06 119 VAL A N 1
ATOM 941 C CA . VAL A 1 119 ? -5.329 -5.830 -7.928 1.00 92.06 119 VAL A CA 1
ATOM 942 C C . VAL A 1 119 ? -5.348 -5.880 -6.410 1.00 92.06 119 VAL A C 1
ATOM 944 O O . VAL A 1 119 ? -6.187 -6.545 -5.810 1.00 92.06 119 VAL A O 1
ATOM 947 N N . LEU A 1 120 ? -4.420 -5.162 -5.788 1.00 94.00 120 LEU A N 1
ATOM 948 C CA . LEU A 1 120 ? -4.479 -4.927 -4.353 1.00 94.00 120 LEU A CA 1
ATOM 949 C C . LEU A 1 120 ? -5.256 -3.647 -4.063 1.00 94.00 120 LEU A C 1
ATOM 951 O O . LEU A 1 120 ? -5.166 -2.679 -4.824 1.00 94.00 120 LEU A O 1
ATOM 955 N N . ARG A 1 121 ? -5.999 -3.657 -2.957 1.00 95.31 121 ARG A N 1
ATOM 956 C CA . ARG A 1 121 ? -6.719 -2.501 -2.414 1.00 95.31 121 ARG A CA 1
ATOM 957 C C . ARG A 1 121 ? -6.555 -2.419 -0.912 1.00 95.31 121 ARG A C 1
ATOM 959 O O . ARG A 1 121 ? -6.477 -3.441 -0.241 1.00 95.31 121 ARG A O 1
ATOM 966 N N . ILE A 1 122 ? -6.571 -1.202 -0.386 1.00 95.94 122 ILE A N 1
ATOM 967 C CA . ILE A 1 122 ? -6.688 -0.968 1.054 1.00 95.94 122 ILE A CA 1
ATOM 968 C C . ILE A 1 122 ? -8.178 -0.978 1.405 1.00 95.94 122 ILE A C 1
ATOM 970 O O . ILE A 1 122 ? -8.967 -0.295 0.748 1.00 95.94 122 ILE A O 1
ATOM 974 N N . ARG A 1 123 ? -8.584 -1.747 2.421 1.00 95.19 123 ARG A N 1
ATOM 975 C CA . ARG A 1 123 ? -9.954 -1.661 2.943 1.00 95.19 123 ARG A CA 1
ATOM 976 C C . ARG A 1 123 ? -10.164 -0.317 3.640 1.00 95.19 123 ARG A C 1
ATOM 978 O O . ARG A 1 123 ? -9.288 0.100 4.390 1.00 95.19 123 ARG A O 1
ATOM 985 N N . PRO A 1 124 ? -11.326 0.335 3.463 1.00 94.81 124 PRO A N 1
ATOM 986 C CA . PRO A 1 124 ? -11.630 1.599 4.133 1.00 94.81 124 PRO A CA 1
ATOM 987 C C . PRO A 1 124 ? -11.992 1.425 5.613 1.00 94.81 124 PRO A C 1
ATOM 989 O O . PRO A 1 124 ? -12.136 2.414 6.322 1.00 94.81 124 PRO A O 1
ATOM 992 N N . THR A 1 125 ? -12.181 0.189 6.074 1.00 93.12 125 THR A N 1
ATOM 993 C CA . THR A 1 125 ? -12.516 -0.135 7.460 1.00 93.12 125 THR A CA 1
ATOM 994 C C . THR A 1 125 ? -11.261 -0.516 8.246 1.00 93.12 125 THR A C 1
ATOM 996 O O . THR A 1 125 ? -10.431 -1.259 7.708 1.00 93.12 125 THR A O 1
ATOM 999 N N . PRO A 1 126 ? -11.135 -0.086 9.513 1.00 88.88 126 PRO A N 1
ATOM 1000 C CA . PRO A 1 126 ? -10.053 -0.536 10.381 1.00 88.88 126 PRO A CA 1
ATOM 1001 C C . PRO A 1 126 ? -10.088 -2.065 10.565 1.00 88.88 126 PRO A C 1
ATOM 1003 O O . PRO A 1 126 ? -11.166 -2.669 10.513 1.00 88.88 126 PRO A O 1
ATOM 1006 N N . PRO A 1 127 ? -8.928 -2.714 10.770 1.00 89.50 127 PRO A N 1
ATOM 1007 C CA . PRO A 1 127 ? -8.890 -4.119 11.146 1.00 89.50 127 PRO A CA 1
ATOM 1008 C C . PRO A 1 127 ? -9.497 -4.339 12.536 1.00 89.50 127 PRO A C 1
ATOM 1010 O O . PRO A 1 127 ? -9.410 -3.446 13.379 1.00 89.50 127 PRO A O 1
ATOM 1013 N N . PRO A 1 128 ? -10.065 -5.530 12.802 1.00 86.62 128 PRO A N 1
ATOM 1014 C CA . PRO A 1 128 ? -10.514 -5.884 14.142 1.00 86.62 128 PRO A CA 1
ATOM 1015 C C . PRO A 1 128 ? -9.350 -5.789 15.138 1.00 86.62 128 PRO A C 1
ATOM 1017 O O . PRO A 1 128 ? -8.195 -6.106 14.810 1.00 86.62 128 PRO A O 1
ATOM 1020 N N . GLU A 1 129 ? -9.646 -5.322 16.351 1.00 77.94 129 GLU A N 1
ATOM 1021 C CA . GLU A 1 129 ? -8.690 -5.364 17.455 1.00 77.94 129 GLU A CA 1
ATOM 1022 C C . GLU A 1 129 ? -8.286 -6.825 17.687 1.00 77.94 129 GLU A C 1
ATOM 1024 O O . GLU A 1 129 ? -9.131 -7.718 17.691 1.00 77.94 129 GLU A O 1
ATOM 1029 N N . GLU A 1 130 ? -6.982 -7.089 17.788 1.00 64.88 130 GLU A N 1
ATOM 1030 C CA . GLU A 1 130 ? -6.531 -8.397 18.264 1.00 64.88 130 GLU A CA 1
ATOM 1031 C C . GLU A 1 130 ? -6.952 -8.489 19.732 1.00 64.88 130 GLU A C 1
ATOM 1033 O O . GLU A 1 130 ? -6.435 -7.735 20.559 1.00 64.88 130 GLU A O 1
ATOM 1038 N N . GLU A 1 131 ? -7.909 -9.370 20.045 1.00 48.47 131 GLU A N 1
ATOM 1039 C CA . GLU A 1 131 ? -8.114 -9.829 21.419 1.00 48.47 131 GLU A CA 1
ATOM 1040 C C . GLU A 1 131 ? -6.769 -10.385 21.900 1.00 48.47 131 GLU A C 1
ATOM 1042 O O . GLU A 1 131 ? -6.262 -11.371 21.360 1.00 48.47 131 GLU A O 1
ATOM 1047 N N . LYS A 1 132 ? -6.145 -9.663 22.832 1.00 41.16 132 LYS A N 1
ATOM 1048 C CA . LYS A 1 132 ? -4.902 -10.065 23.490 1.00 41.16 132 LYS A CA 1
ATOM 1049 C C . LYS A 1 132 ? -5.152 -11.159 24.513 1.00 41.16 132 LYS A C 1
ATOM 1051 O O . LYS A 1 132 ? -6.171 -11.057 25.232 1.00 41.16 132 LYS A O 1
#

Nearest PDB structures (foldseek):
  9b8t-assembly1_A  TM=5.493E-01  e=5.557E-01  Homo sapiens
  9f6l-assembly1_A  TM=6.743E-01  e=1.738E+00  Homo sapiens
  9f6j-assembly1_A  TM=5.785E-01  e=1.367E+00  Homo sapiens
  4ptf-assembly1_A  TM=3.353E-01  e=1.316E-01  Saccharomyces cerevisiae
  9b8s-assembly1_A  TM=3.921E-01  e=1.637E+00  Homo sapiens

Foldseek 3Di:
DDDDDDDDDDDDDPVDDPVVVDPDLADWLVVCVVVVHFKDKFAFAAKDWDWDDPDVPDTDTFIWTWTQDPVRDTDSHIHTPDDPQQVQLLCLAQVDPDRVSSHRAMWMWGWDDDPNDTGIHIHSHHDDDPPD

Solvent-accessible surface area (backbone atoms only — not comparable to full-atom values): 8004 Å² total; per-residue (Å²): 134,88,82,77,78,77,81,87,78,76,85,78,66,86,87,57,55,77,77,76,75,52,84,59,60,46,62,51,35,67,55,37,58,74,69,72,44,60,66,45,80,40,36,29,61,45,74,47,77,41,82,42,66,92,44,94,96,41,81,44,78,41,45,33,42,30,25,44,34,96,86,69,44,74,36,83,45,26,39,72,64,77,52,67,67,40,57,53,14,47,33,58,22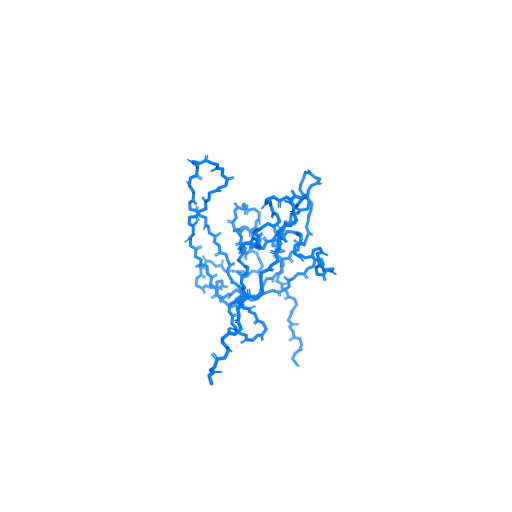,60,68,39,90,48,75,77,59,43,44,71,35,51,41,30,39,29,64,45,74,56,96,92,35,75,31,70,40,44,43,44,55,54,60,80,78,78,86,126

Mean predicted aligned error: 9.65 Å